Protein AF-A0A1F6U471-F1 (afdb_monomer)

Secondary structure (DSSP, 8-state):
-------HHHHHHHHHHHS-TT--HHHHHHHHHHHHHHHHHHHHHHTT-PPPHHHHHHHHHHTT---

Foldseek 3Di:
DDPDPQDPVNVVVVLVVPDDPPDDPVNVVVVVVVVVVVVVVVVCVVVVVDDDPVRVVVVCVVVPPDD

pLDDT: mean 88.5, std 14.48, range [35.06, 97.88]

Solvent-accessible surface area (backbone atoms only — not comparable to full-atom values): 4202 Å² total; per-residue (Å²): 131,87,77,70,78,81,44,72,68,55,55,51,51,55,50,62,75,68,54,59,97,83,63,50,72,66,56,54,53,50,52,54,51,49,52,52,51,50,54,54,48,50,59,29,53,77,70,67,63,67,79,52,73,67,56,50,53,51,54,40,59,74,71,69,56,83,126

Structure (mmCIF, N/CA/C/O backbone):
data_AF-A0A1F6U471-F1
#
_entry.id   AF-A0A1F6U471-F1
#
loop_
_atom_site.group_PDB
_atom_site.id
_atom_site.type_symbol
_atom_site.label_atom_id
_atom_site.label_alt_id
_atom_site.label_comp_id
_atom_site.label_asym_id
_atom_site.label_entity_id
_atom_site.label_seq_id
_atom_site.pdbx_PDB_ins_code
_atom_site.Cartn_x
_atom_site.Cartn_y
_atom_site.Cartn_z
_atom_site.occupancy
_atom_site.B_iso_or_equiv
_atom_site.auth_seq_id
_atom_site.auth_comp_id
_atom_site.auth_asym_id
_atom_site.auth_atom_id
_atom_site.pdbx_PDB_model_num
ATOM 1 N N . MET A 1 1 ? -19.411 9.760 -18.774 1.00 35.06 1 MET A N 1
ATOM 2 C CA . MET A 1 1 ? -19.354 10.262 -17.385 1.00 35.06 1 MET A CA 1
ATOM 3 C C . MET A 1 1 ? -17.910 10.607 -17.102 1.00 35.06 1 MET A C 1
ATOM 5 O O . MET A 1 1 ? -17.075 9.720 -17.197 1.00 35.06 1 MET A O 1
ATOM 9 N N . SER A 1 2 ? -17.604 11.881 -16.876 1.00 38.88 2 SER A N 1
ATOM 10 C CA . SER A 1 2 ? -16.244 12.320 -16.563 1.00 38.88 2 SER A CA 1
ATO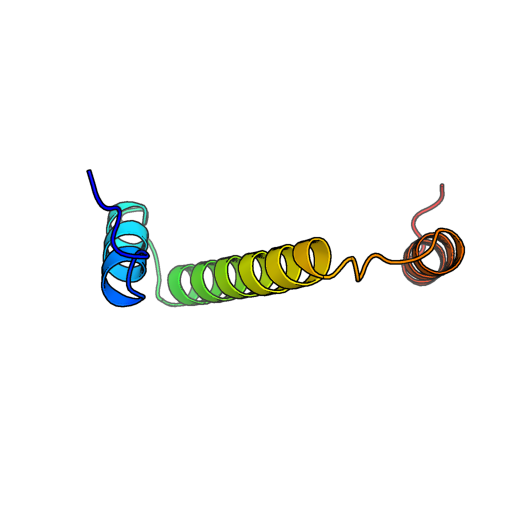M 11 C C . SER A 1 2 ? -15.901 11.859 -15.150 1.00 38.88 2 SER A C 1
ATOM 13 O O . SER A 1 2 ? -16.441 12.388 -14.183 1.00 38.88 2 SER A O 1
ATOM 15 N N . THR A 1 3 ? -15.056 10.842 -15.027 1.00 44.50 3 THR A N 1
ATOM 16 C CA . THR A 1 3 ? -14.431 10.476 -13.757 1.00 44.50 3 THR A CA 1
ATOM 17 C C . THR A 1 3 ? -13.465 11.598 -13.402 1.00 44.50 3 THR A C 1
ATOM 19 O O . THR A 1 3 ? -12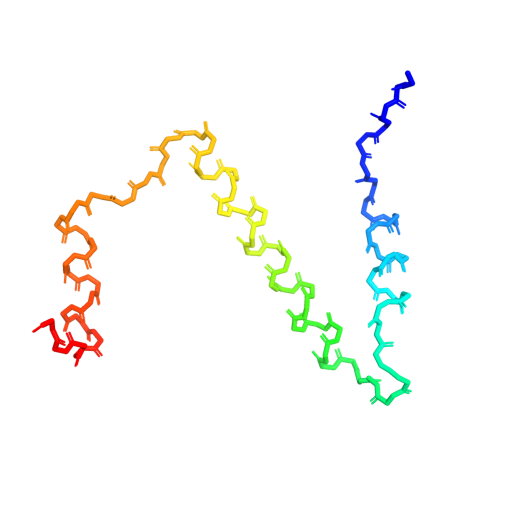.401 11.721 -14.011 1.00 44.50 3 THR A O 1
ATOM 22 N N . ASN A 1 4 ? -13.853 12.467 -12.468 1.00 55.97 4 ASN A N 1
ATOM 23 C CA . ASN A 1 4 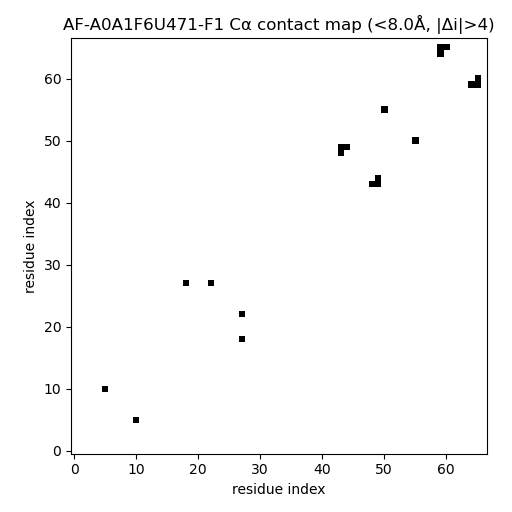? -12.859 13.286 -11.785 1.00 55.97 4 ASN A CA 1
ATOM 24 C C . ASN A 1 4 ? -11.821 12.326 -11.185 1.00 55.97 4 ASN A C 1
ATOM 26 O O . ASN A 1 4 ? -12.228 11.301 -10.639 1.00 55.97 4 ASN A O 1
ATOM 30 N N . PRO A 1 5 ? -10.513 12.607 -11.299 1.00 61.06 5 PRO A N 1
ATOM 31 C CA . PRO A 1 5 ? -9.513 11.796 -10.621 1.00 61.06 5 PRO A CA 1
ATOM 32 C C . PRO A 1 5 ? -9.855 11.773 -9.129 1.00 61.06 5 PRO A C 1
ATOM 34 O O . PRO A 1 5 ? -10.036 12.842 -8.536 1.00 61.06 5 PRO A O 1
ATOM 37 N N . ASP A 1 6 ? -9.995 10.575 -8.551 1.00 74.94 6 ASP A N 1
ATOM 38 C CA . ASP A 1 6 ? -10.396 10.420 -7.152 1.00 74.94 6 ASP A CA 1
ATOM 39 C C . ASP A 1 6 ? -9.467 11.248 -6.272 1.00 74.94 6 ASP A C 1
ATOM 41 O O . ASP A 1 6 ? -8.254 11.023 -6.205 1.00 74.94 6 ASP A O 1
ATOM 45 N N . THR A 1 7 ? -10.038 12.263 -5.632 1.00 88.81 7 THR A N 1
ATOM 46 C CA . THR A 1 7 ? -9.257 13.153 -4.779 1.00 88.81 7 THR A CA 1
ATOM 47 C C . THR A 1 7 ? -8.753 12.382 -3.561 1.00 88.81 7 THR A C 1
ATOM 49 O O . THR A 1 7 ? -9.397 11.435 -3.108 1.00 88.81 7 THR A O 1
ATOM 52 N N . LEU A 1 8 ? -7.652 12.834 -2.951 1.00 89.62 8 LEU A N 1
ATOM 53 C CA . LEU A 1 8 ? -7.158 12.248 -1.696 1.00 89.62 8 LEU A CA 1
ATOM 54 C C . LEU A 1 8 ? -8.260 12.167 -0.624 1.00 89.62 8 LEU A C 1
ATOM 56 O O . LEU A 1 8 ? -8.339 11.193 0.113 1.00 89.62 8 LEU A O 1
ATOM 60 N N . ARG A 1 9 ? -9.148 13.167 -0.572 1.00 91.50 9 ARG A N 1
ATOM 61 C CA . ARG A 1 9 ? -10.299 13.180 0.338 1.00 91.50 9 ARG A CA 1
ATOM 62 C C . ARG A 1 9 ? -11.227 11.989 0.103 1.00 91.50 9 ARG A C 1
ATOM 64 O O . ARG A 1 9 ? -11.642 11.356 1.062 1.00 91.50 9 ARG A O 1
ATOM 71 N N . GLN A 1 10 ? -11.553 11.699 -1.152 1.00 93.19 10 GLN A N 1
ATOM 72 C CA . GLN A 1 10 ? -12.450 10.599 -1.499 1.00 93.19 10 GLN A CA 1
ATOM 73 C C . GLN A 1 10 ? -11.819 9.246 -1.155 1.00 93.19 10 GLN A C 1
ATOM 75 O O . GLN A 1 10 ? -12.455 8.431 -0.499 1.00 93.19 10 GLN A O 1
ATOM 80 N N . ARG A 1 11 ? -10.525 9.075 -1.453 1.00 89.75 11 ARG A N 1
ATOM 81 C CA . ARG A 1 11 ? -9.766 7.873 -1.073 1.00 89.75 11 ARG A CA 1
ATOM 82 C C . ARG A 1 11 ? -9.684 7.667 0.441 1.00 89.75 11 ARG A C 1
ATOM 84 O O . ARG A 1 11 ? -9.666 6.530 0.900 1.00 89.75 11 ARG A O 1
ATOM 91 N N . LEU A 1 12 ? -9.623 8.752 1.218 1.00 92.50 12 LEU A N 1
ATOM 92 C CA . LEU A 1 12 ? -9.666 8.685 2.683 1.00 92.50 12 LEU A CA 1
ATOM 93 C C . LEU A 1 12 ? -11.047 8.276 3.204 1.00 92.50 12 LEU A C 1
ATOM 95 O O . LEU A 1 12 ? -11.114 7.530 4.175 1.00 92.50 12 LEU A O 1
ATOM 99 N N . HIS A 1 13 ? -12.131 8.731 2.569 1.00 94.25 13 HIS A N 1
ATOM 100 C CA . HIS A 1 13 ? -13.476 8.257 2.906 1.00 94.25 13 HIS A CA 1
ATOM 101 C C . HIS A 1 13 ? -13.627 6.763 2.608 1.00 94.25 13 HIS A C 1
ATOM 103 O O . HIS A 1 13 ? -14.035 6.016 3.486 1.00 94.25 13 HIS A O 1
ATOM 109 N N . GLU A 1 14 ? -13.189 6.312 1.432 1.00 92.50 14 GLU A N 1
ATOM 110 C CA . GLU A 1 14 ? -13.207 4.889 1.065 1.00 92.50 14 GLU A CA 1
ATOM 111 C C . GLU A 1 14 ? -12.361 4.030 2.010 1.00 92.50 14 GLU A C 1
ATOM 113 O O . GLU A 1 14 ? -12.767 2.929 2.369 1.00 92.50 14 GLU A O 1
ATOM 118 N N . LEU A 1 15 ? -11.192 4.529 2.433 1.00 92.25 15 LEU A N 1
ATOM 119 C CA . LEU A 1 15 ? -10.391 3.875 3.465 1.00 92.25 15 LEU A CA 1
ATOM 120 C C . LEU A 1 15 ? -11.195 3.731 4.759 1.00 92.25 15 LEU A C 1
ATOM 122 O O . LEU A 1 15 ? -11.299 2.628 5.278 1.00 92.25 15 LEU A O 1
ATOM 126 N N . ALA A 1 16 ? -11.778 4.823 5.258 1.00 94.00 16 ALA A N 1
ATOM 127 C CA . ALA A 1 16 ? -12.548 4.808 6.497 1.00 94.00 16 ALA A CA 1
ATOM 128 C C . ALA A 1 16 ? -13.730 3.823 6.446 1.00 94.00 16 ALA A C 1
A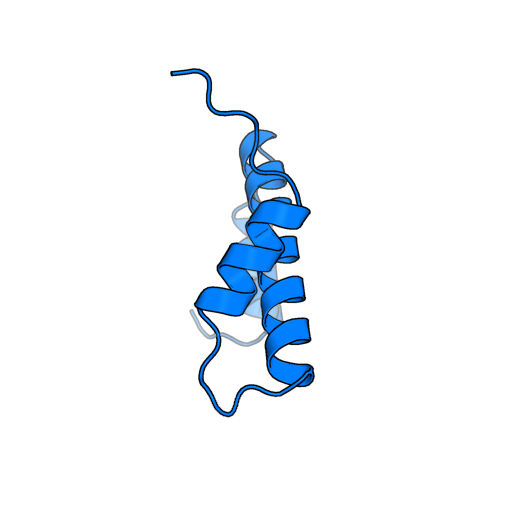TOM 130 O O . ALA A 1 16 ? -13.961 3.114 7.421 1.00 94.00 16 ALA A O 1
ATOM 131 N N . ASP A 1 17 ? -14.421 3.733 5.307 1.00 95.88 17 ASP A N 1
ATOM 132 C CA . ASP A 1 17 ? -15.561 2.827 5.106 1.00 95.88 17 ASP A CA 1
ATOM 133 C C . ASP A 1 17 ? -15.165 1.336 5.101 1.00 95.88 17 ASP A C 1
ATOM 135 O O . ASP A 1 17 ? -16.008 0.468 5.329 1.00 95.88 17 ASP A O 1
ATOM 139 N N . GLN A 1 18 ? -13.893 1.024 4.832 1.00 94.31 18 GLN A N 1
ATOM 140 C CA . GLN A 1 18 ? -13.363 -0.344 4.763 1.00 94.31 18 GLN A CA 1
ATOM 141 C C . GLN A 1 18 ? -12.727 -0.823 6.074 1.00 94.31 18 GLN A C 1
ATOM 143 O O . GLN A 1 18 ? -12.391 -2.004 6.187 1.00 94.31 18 GLN A O 1
ATOM 148 N N . LEU A 1 19 ? -12.537 0.067 7.051 1.00 94.88 19 LEU A N 1
ATOM 149 C CA . LEU A 1 19 ? -11.905 -0.293 8.316 1.00 94.88 19 LEU A CA 1
ATOM 150 C C . LEU A 1 19 ? -12.816 -1.208 9.148 1.00 94.88 19 LEU A C 1
ATOM 152 O O . LEU A 1 19 ? -14.025 -0.969 9.236 1.00 94.88 19 LEU A O 1
ATOM 156 N N . PRO A 1 20 ? -12.257 -2.237 9.810 1.00 95.81 20 PRO A N 1
ATOM 157 C CA . PRO A 1 20 ? -13.003 -2.999 10.797 1.00 95.81 20 PRO A CA 1
ATOM 158 C C . PRO A 1 20 ? -13.359 -2.118 12.007 1.00 95.81 20 PRO A C 1
ATOM 160 O O . PRO A 1 20 ? -12.707 -1.114 12.290 1.00 95.81 20 PRO A O 1
ATOM 163 N N . ALA A 1 21 ? -14.414 -2.489 12.738 1.00 96.06 21 ALA A N 1
ATOM 164 C CA . ALA A 1 21 ? -14.939 -1.679 13.844 1.00 96.06 21 ALA A CA 1
ATOM 165 C C . ALA A 1 21 ? -13.950 -1.499 15.013 1.00 96.06 21 ALA A C 1
ATOM 167 O O . ALA A 1 21 ? -14.083 -0.557 15.791 1.00 96.06 21 ALA A O 1
ATOM 168 N N . ASP A 1 22 ? -12.984 -2.405 15.146 1.00 97.00 22 ASP A N 1
ATOM 169 C CA . ASP A 1 22 ? -11.910 -2.392 16.137 1.00 97.00 22 ASP A CA 1
ATOM 170 C C . ASP A 1 22 ? -10.579 -1.854 15.585 1.00 97.00 22 ASP A C 1
ATOM 172 O O . ASP A 1 22 ? -9.564 -1.932 16.278 1.00 97.00 22 ASP A O 1
ATOM 176 N N . ALA A 1 23 ? -10.579 -1.279 14.375 1.00 97.38 23 ALA A N 1
ATOM 177 C CA . ALA A 1 23 ? -9.389 -0.690 13.776 1.00 97.38 23 ALA A CA 1
ATOM 178 C C . ALA A 1 23 ? -8.770 0.387 14.672 1.00 97.38 23 ALA A C 1
ATOM 180 O O . ALA A 1 23 ? -9.444 1.244 15.253 1.00 97.38 23 ALA A O 1
ATOM 181 N N . THR A 1 24 ? -7.448 0.375 14.716 1.00 97.88 24 THR A N 1
ATOM 182 C CA . THR A 1 24 ? -6.627 1.328 15.445 1.00 97.88 24 THR A CA 1
ATOM 183 C C . THR A 1 24 ? -6.004 2.350 14.497 1.00 97.88 24 THR A C 1
ATOM 185 O O . THR A 1 24 ? -6.043 2.231 13.272 1.00 97.88 24 THR A O 1
ATOM 188 N N . TRP A 1 25 ? -5.374 3.378 15.068 1.00 97.44 25 TRP A N 1
ATOM 189 C CA . TRP A 1 25 ? -4.587 4.321 14.275 1.00 97.44 25 TRP A CA 1
ATOM 190 C C . TRP A 1 25 ? -3.396 3.664 13.574 1.00 97.44 25 TRP A C 1
ATOM 192 O O . TRP A 1 25 ? -3.002 4.140 12.509 1.00 97.44 25 TRP A O 1
ATOM 202 N N . ASP A 1 26 ? -2.847 2.584 14.132 1.00 97.88 26 ASP A N 1
ATOM 203 C CA . ASP A 1 26 ? -1.739 1.864 13.507 1.00 97.88 26 ASP A CA 1
ATOM 204 C C . ASP A 1 26 ? -2.194 1.189 12.205 1.00 97.88 26 ASP A C 1
AT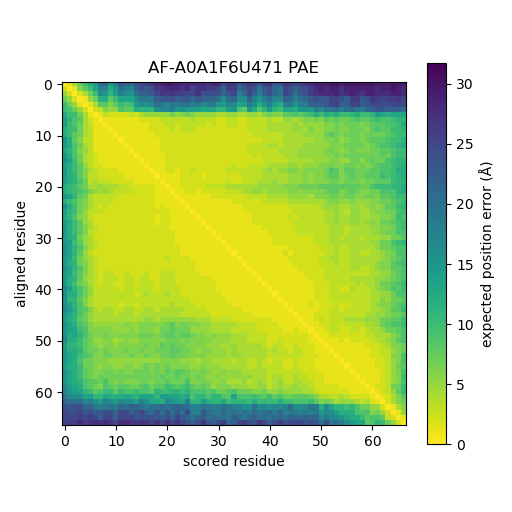OM 206 O O . ASP A 1 26 ? -1.508 1.330 11.192 1.00 97.88 26 ASP A O 1
ATOM 210 N N . ASP A 1 27 ? -3.394 0.598 12.185 1.00 95.94 27 ASP A N 1
ATOM 211 C CA . ASP A 1 27 ? -3.985 -0.016 10.986 1.00 95.94 27 ASP A CA 1
ATOM 212 C C . ASP A 1 27 ? -4.206 1.020 9.872 1.00 95.94 27 ASP A C 1
ATOM 214 O O . ASP A 1 27 ? -3.872 0.798 8.706 1.00 95.94 27 ASP A O 1
ATOM 218 N N . VAL A 1 28 ? -4.705 2.209 10.234 1.00 95.88 28 VAL A N 1
ATOM 219 C CA . VAL A 1 28 ? -4.907 3.316 9.283 1.00 95.88 28 VAL A CA 1
ATOM 220 C C . VAL A 1 28 ? -3.578 3.768 8.677 1.00 95.88 28 VAL A C 1
ATOM 222 O O . VAL A 1 28 ? -3.485 4.023 7.474 1.00 95.88 28 VAL A O 1
ATOM 225 N N . ILE A 1 29 ? -2.542 3.900 9.508 1.00 96.19 29 ILE A N 1
ATOM 226 C CA . ILE A 1 29 ? -1.213 4.329 9.067 1.00 96.19 29 ILE A CA 1
ATOM 227 C C . ILE A 1 29 ? -0.573 3.266 8.169 1.00 96.19 29 ILE A C 1
ATOM 229 O O . ILE A 1 29 ? 0.056 3.624 7.168 1.00 96.19 29 ILE A O 1
ATOM 233 N N . GLU A 1 30 ? -0.704 1.985 8.514 1.00 96.12 30 GLU A N 1
ATOM 234 C CA . GLU A 1 30 ? -0.214 0.873 7.701 1.00 96.12 30 GLU A CA 1
ATOM 235 C C . GLU A 1 30 ? -0.866 0.874 6.317 1.00 96.12 30 GLU A C 1
ATOM 237 O O . GLU A 1 30 ? -0.160 0.935 5.307 1.00 96.12 30 GLU A O 1
ATOM 242 N N . GLU A 1 31 ? -2.193 0.930 6.262 1.00 95.38 31 GLU A N 1
ATOM 243 C CA . GLU A 1 31 ? -2.940 0.922 5.005 1.00 95.38 31 GLU A CA 1
ATOM 244 C C . GLU A 1 31 ? -2.626 2.161 4.146 1.00 95.38 31 GLU A C 1
ATOM 246 O O . GLU A 1 31 ? -2.401 2.063 2.936 1.00 95.38 31 GLU A O 1
ATOM 251 N N . ALA A 1 32 ? -2.493 3.342 4.758 1.00 93.94 32 ALA A N 1
ATOM 252 C CA . ALA A 1 32 ? -2.078 4.549 4.042 1.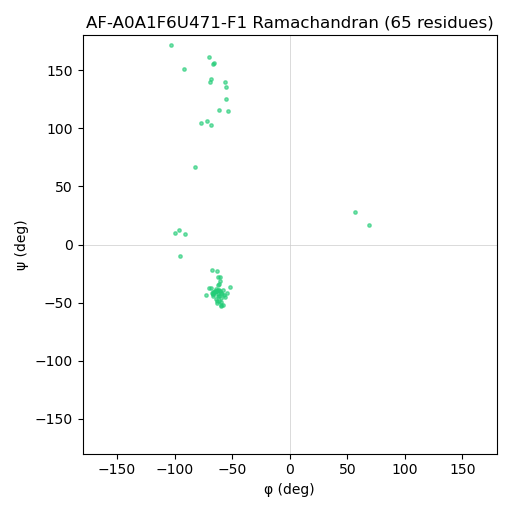00 93.94 32 ALA A CA 1
ATOM 253 C C . ALA A 1 32 ? -0.658 4.424 3.452 1.00 93.94 32 ALA A C 1
ATOM 255 O O . ALA A 1 32 ? -0.402 4.874 2.328 1.00 93.94 32 ALA A O 1
ATOM 256 N N . ARG A 1 33 ? 0.282 3.805 4.184 1.00 96.06 33 ARG A N 1
ATOM 257 C CA . ARG A 1 33 ? 1.641 3.527 3.683 1.00 96.06 33 ARG A CA 1
ATOM 258 C C . ARG A 1 33 ? 1.615 2.514 2.544 1.00 96.06 33 ARG A C 1
ATOM 260 O O . ARG A 1 33 ? 2.316 2.727 1.553 1.00 96.06 33 ARG A O 1
ATOM 267 N N . PHE A 1 34 ? 0.808 1.464 2.667 1.00 95.75 34 PHE A N 1
ATOM 268 C CA .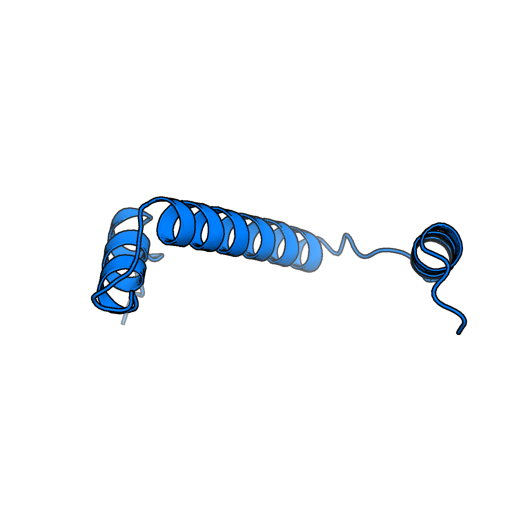 PHE A 1 34 ? 0.629 0.452 1.633 1.00 95.75 34 PHE A CA 1
ATOM 269 C C . PHE A 1 34 ? 0.108 1.074 0.332 1.00 95.75 34 PHE A C 1
ATOM 271 O O . PHE A 1 34 ? 0.766 0.956 -0.704 1.00 95.75 34 PHE A O 1
ATOM 278 N N . ARG A 1 35 ? -0.990 1.842 0.384 1.00 93.81 35 ARG A N 1
ATOM 279 C CA . ARG A 1 35 ? -1.551 2.533 -0.794 1.00 93.81 35 ARG A CA 1
ATOM 280 C C . ARG A 1 35 ? -0.529 3.444 -1.470 1.00 93.81 35 ARG A C 1
ATOM 282 O O . ARG A 1 35 ? -0.351 3.376 -2.684 1.00 93.81 35 ARG A O 1
ATOM 289 N N . LYS A 1 36 ? 0.216 4.234 -0.689 1.00 94.69 36 LYS A N 1
ATOM 290 C CA . LYS A 1 36 ? 1.292 5.089 -1.214 1.00 94.69 36 LYS A CA 1
ATOM 291 C C . LYS A 1 36 ? 2.379 4.281 -1.935 1.00 94.69 36 LYS A C 1
ATOM 293 O O . LYS A 1 36 ? 2.875 4.717 -2.974 1.00 94.69 36 LYS A O 1
ATOM 298 N N . ALA A 1 37 ? 2.778 3.132 -1.389 1.00 96.62 37 ALA A N 1
ATOM 299 C CA . ALA A 1 37 ? 3.773 2.264 -2.017 1.00 96.62 37 ALA A CA 1
ATOM 300 C C . ALA A 1 37 ? 3.257 1.671 -3.339 1.00 96.62 37 ALA A C 1
ATOM 302 O O . ALA A 1 37 ? 3.994 1.660 -4.326 1.00 96.62 37 ALA A O 1
ATOM 303 N N . VAL A 1 38 ? 1.986 1.254 -3.385 1.00 94.94 38 VAL A N 1
ATOM 304 C CA . VAL A 1 38 ? 1.330 0.768 -4.609 1.00 94.94 38 VAL A CA 1
ATOM 305 C C . VAL A 1 38 ? 1.285 1.859 -5.676 1.00 94.94 38 VAL A C 1
ATOM 307 O O . VAL A 1 38 ? 1.716 1.621 -6.800 1.00 94.94 38 VAL A O 1
ATOM 310 N N . GLU A 1 39 ? 0.845 3.072 -5.334 1.00 93.75 39 GLU A N 1
ATOM 311 C CA . GLU A 1 39 ? 0.809 4.208 -6.266 1.00 93.75 39 GLU A CA 1
ATOM 312 C C . GLU A 1 39 ? 2.199 4.535 -6.830 1.00 93.75 39 GLU A C 1
ATOM 314 O O . GLU A 1 39 ? 2.357 4.748 -8.034 1.00 93.75 39 GLU A O 1
ATOM 319 N N . ALA A 1 40 ? 3.23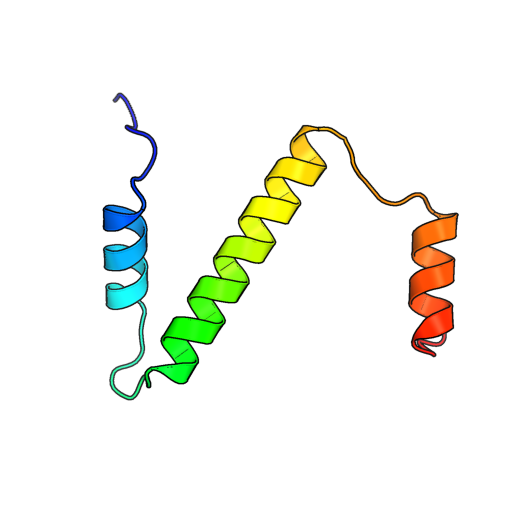0 4.524 -5.979 1.00 95.19 40 ALA A N 1
ATOM 320 C CA . ALA A 1 40 ? 4.608 4.729 -6.412 1.00 95.19 40 ALA A CA 1
ATOM 321 C C . ALA A 1 40 ? 5.099 3.616 -7.357 1.00 95.19 40 ALA A C 1
ATOM 323 O O . ALA A 1 40 ? 5.811 3.908 -8.323 1.00 95.19 40 ALA A O 1
ATOM 324 N N . GLY A 1 41 ? 4.711 2.364 -7.090 1.00 95.06 41 GLY A N 1
ATOM 325 C CA . GLY A 1 41 ? 5.007 1.206 -7.933 1.00 95.06 41 GLY A CA 1
ATOM 326 C C . GLY A 1 41 ? 4.306 1.266 -9.289 1.00 95.06 41 GLY A C 1
ATOM 327 O O . GLY A 1 41 ? 4.954 1.067 -10.313 1.00 95.06 41 GLY A O 1
ATOM 328 N N . LEU A 1 42 ? 3.020 1.627 -9.319 1.00 96.00 42 LEU A N 1
ATOM 329 C CA . LEU A 1 42 ? 2.262 1.836 -10.557 1.00 96.00 42 LEU A CA 1
ATOM 330 C C . LEU A 1 42 ? 2.898 2.935 -11.409 1.00 96.00 42 LEU A C 1
ATOM 332 O O . LEU A 1 42 ? 3.235 2.701 -12.564 1.00 96.00 42 LEU A O 1
ATOM 336 N N . ALA A 1 43 ? 3.201 4.087 -10.806 1.00 95.50 43 ALA A N 1
ATOM 337 C CA . ALA A 1 43 ? 3.888 5.164 -11.508 1.00 95.50 43 ALA A CA 1
ATOM 338 C C . ALA A 1 43 ? 5.276 4.740 -12.028 1.00 95.50 43 ALA A C 1
ATOM 340 O O . ALA A 1 43 ? 5.781 5.337 -12.981 1.00 95.50 43 ALA A O 1
ATOM 341 N N . ALA A 1 44 ? 5.943 3.776 -11.376 1.00 95.88 44 ALA A N 1
ATOM 342 C CA . ALA A 1 44 ? 7.208 3.197 -11.838 1.00 95.88 44 ALA A CA 1
ATOM 343 C C . ALA A 1 44 ? 7.021 2.277 -13.039 1.00 95.88 44 ALA A C 1
ATOM 345 O O . ALA A 1 44 ? 7.762 2.400 -14.015 1.00 95.88 44 ALA A O 1
ATOM 346 N N . ALA A 1 45 ? 6.001 1.428 -12.998 1.00 94.88 45 ALA A N 1
ATOM 347 C CA . ALA A 1 45 ? 5.633 0.571 -14.111 1.00 94.88 45 ALA A CA 1
ATOM 348 C C . ALA A 1 45 ? 5.231 1.388 -15.349 1.00 94.88 45 ALA A C 1
ATOM 350 O O . ALA A 1 45 ? 5.729 1.119 -16.440 1.00 94.88 45 ALA A O 1
ATOM 351 N N . ASP A 1 46 ? 4.427 2.442 -15.173 1.00 96.56 46 ASP A N 1
ATOM 352 C CA . ASP A 1 46 ? 3.958 3.307 -16.266 1.00 96.56 46 ASP A CA 1
ATOM 353 C C . ASP A 1 46 ? 5.109 3.992 -17.019 1.00 96.56 46 ASP A C 1
ATOM 355 O O . ASP A 1 46 ? 5.032 4.212 -18.227 1.00 96.56 46 ASP A O 1
ATOM 359 N N . ARG A 1 47 ? 6.213 4.298 -16.322 1.00 97.06 47 ARG A N 1
ATOM 360 C CA . ARG A 1 47 ? 7.438 4.860 -16.922 1.00 97.06 47 ARG A CA 1
ATOM 361 C C . ARG A 1 47 ? 8.458 3.800 -17.357 1.00 97.06 47 ARG A C 1
ATOM 363 O O . ARG A 1 47 ? 9.589 4.154 -17.677 1.00 97.06 47 ARG A O 1
ATOM 370 N N . GLY A 1 48 ? 8.094 2.517 -17.328 1.00 95.94 48 GLY A N 1
ATOM 371 C CA . GLY A 1 48 ? 8.964 1.401 -17.708 1.00 95.94 48 GLY A CA 1
ATOM 372 C C . GLY A 1 48 ? 10.132 1.143 -16.750 1.00 95.94 48 GLY A C 1
ATOM 373 O O . GLY A 1 48 ? 11.089 0.469 -17.123 1.00 95.94 48 GLY A O 1
ATOM 374 N N . ALA A 1 49 ? 10.082 1.675 -15.526 1.00 96.19 49 ALA A N 1
ATOM 375 C CA . ALA A 1 49 ? 11.128 1.515 -14.518 1.00 96.19 49 ALA A CA 1
ATOM 376 C C . ALA A 1 49 ? 10.984 0.173 -13.783 1.00 96.19 49 ALA A C 1
ATOM 378 O O . ALA A 1 49 ? 10.676 0.128 -12.591 1.00 96.19 49 ALA A O 1
ATOM 379 N N . PHE A 1 50 ? 11.194 -0.918 -14.515 1.00 93.69 50 PHE A N 1
ATOM 380 C CA . PHE A 1 50 ? 11.249 -2.271 -13.971 1.00 93.69 50 PHE A CA 1
ATOM 381 C C . PHE A 1 50 ? 12.683 -2.657 -13.612 1.00 93.69 50 PHE A C 1
ATOM 383 O O . PHE A 1 50 ? 13.634 -2.195 -14.242 1.00 93.69 50 PHE A O 1
ATOM 390 N N . ALA A 1 51 ? 12.825 -3.535 -12.622 1.00 93.06 51 ALA A N 1
ATOM 391 C CA . ALA A 1 51 ? 14.099 -4.186 -12.357 1.00 93.06 51 ALA A CA 1
ATOM 392 C C . ALA A 1 51 ? 14.449 -5.145 -13.504 1.00 93.06 51 ALA A C 1
ATOM 394 O O . ALA A 1 51 ? 13.588 -5.841 -14.046 1.00 93.06 51 ALA A O 1
ATOM 395 N N . THR A 1 52 ? 15.727 -5.198 -13.845 1.00 95.50 52 THR A N 1
ATOM 396 C CA . THR A 1 52 ? 16.302 -6.207 -14.731 1.00 95.50 52 THR A CA 1
ATOM 397 C C . THR A 1 52 ? 16.326 -7.578 -14.055 1.00 95.50 52 THR A C 1
ATOM 399 O O . THR A 1 52 ? 16.263 -7.698 -12.830 1.00 95.50 52 THR A O 1
ATOM 402 N N . GLU A 1 53 ? 16.464 -8.638 -14.851 1.00 94.88 53 GLU A N 1
ATOM 403 C CA . GLU A 1 53 ? 16.582 -10.005 -14.335 1.00 94.88 53 GLU A CA 1
ATOM 404 C C . GLU A 1 53 ? 17.726 -10.148 -13.311 1.00 94.88 53 GLU A C 1
ATOM 406 O O . GLU A 1 53 ? 17.550 -10.780 -12.267 1.00 94.88 53 GLU A O 1
ATOM 411 N N . ASP A 1 54 ? 18.874 -9.519 -13.572 1.00 95.25 54 ASP A N 1
ATOM 412 C CA . ASP A 1 54 ? 20.043 -9.576 -12.689 1.00 95.25 54 ASP A CA 1
ATOM 413 C C . ASP A 1 54 ? 19.813 -8.838 -11.363 1.00 95.25 54 ASP A C 1
ATOM 415 O O . ASP A 1 54 ? 20.230 -9.317 -10.302 1.00 95.25 54 ASP A O 1
ATOM 419 N N . GLU A 1 55 ? 19.104 -7.706 -11.388 1.00 94.38 55 GLU A N 1
ATOM 420 C CA . GLU A 1 55 ? 18.707 -6.983 -10.174 1.00 94.38 55 GLU A CA 1
ATOM 421 C C . GLU A 1 55 ? 17.731 -7.807 -9.330 1.00 94.38 55 GLU A C 1
ATOM 423 O O . GLU A 1 55 ? 17.887 -7.879 -8.107 1.00 94.38 55 GLU A O 1
ATOM 428 N N . VAL A 1 56 ? 16.775 -8.492 -9.968 1.00 92.69 56 VAL A N 1
ATOM 429 C CA . VAL A 1 56 ? 15.844 -9.395 -9.276 1.00 92.69 56 VAL A CA 1
ATOM 430 C C . VAL A 1 56 ? 16.605 -10.555 -8.630 1.00 92.69 56 VAL A C 1
ATOM 432 O O . VAL A 1 56 ? 16.462 -10.784 -7.428 1.00 92.69 56 VAL A O 1
ATOM 435 N N . LYS A 1 57 ? 17.476 -11.252 -9.373 1.00 92.25 57 LYS A N 1
ATOM 436 C CA . LYS A 1 57 ? 18.307 -12.345 -8.826 1.00 92.25 57 LYS A CA 1
ATOM 437 C C . LYS A 1 57 ? 19.161 -11.880 -7.647 1.00 92.25 57 LYS A C 1
ATOM 439 O O . LYS A 1 57 ? 19.219 -12.557 -6.621 1.00 92.25 57 LYS A O 1
ATOM 444 N N . SER A 1 58 ? 19.779 -10.706 -7.769 1.00 92.56 58 SER A N 1
ATOM 445 C CA . SER A 1 58 ? 20.608 -10.117 -6.712 1.00 92.56 58 SER A CA 1
ATOM 446 C C . SER A 1 58 ? 19.796 -9.796 -5.455 1.00 92.56 58 SER A C 1
ATOM 448 O O . SER A 1 58 ? 20.256 -10.051 -4.339 1.00 92.56 58 SER A O 1
ATOM 450 N N . ALA A 1 59 ? 18.574 -9.279 -5.616 1.00 90.88 59 ALA A N 1
ATOM 451 C CA . ALA A 1 59 ? 17.678 -9.006 -4.499 1.00 90.88 59 ALA A CA 1
ATOM 452 C C . ALA A 1 59 ? 17.300 -10.295 -3.750 1.00 90.88 59 ALA A C 1
ATOM 454 O O . ALA A 1 59 ? 17.450 -10.353 -2.532 1.00 90.88 59 ALA A O 1
ATOM 455 N N . PHE A 1 60 ? 16.886 -11.350 -4.455 1.00 89.06 60 PHE A N 1
ATOM 456 C CA . PHE A 1 60 ? 16.519 -12.625 -3.824 1.00 89.06 60 PHE A CA 1
ATOM 457 C C . PHE A 1 60 ? 17.714 -13.316 -3.147 1.00 89.06 60 PHE A C 1
ATOM 459 O O . PHE A 1 60 ? 17.580 -13.812 -2.025 1.00 89.06 60 PHE A O 1
ATOM 466 N N . ALA A 1 61 ? 18.899 -13.276 -3.769 1.00 90.25 61 ALA A N 1
ATOM 467 C CA . ALA A 1 61 ? 20.129 -13.808 -3.182 1.00 90.25 61 ALA A CA 1
ATOM 468 C C . ALA A 1 61 ? 20.508 -13.094 -1.873 1.00 90.25 61 ALA A C 1
ATOM 470 O O . ALA A 1 61 ? 20.924 -13.740 -0.910 1.00 90.25 61 ALA A O 1
ATOM 471 N N . ARG A 1 62 ? 20.313 -11.769 -1.802 1.00 87.50 62 ARG A N 1
ATOM 472 C CA . ARG A 1 62 ? 20.576 -10.968 -0.594 1.00 87.50 62 ARG A CA 1
ATOM 473 C C . ARG A 1 62 ? 19.707 -11.384 0.594 1.00 87.50 62 ARG A C 1
ATOM 475 O O . ARG A 1 62 ? 20.177 -11.328 1.728 1.00 87.50 62 ARG A O 1
ATOM 482 N N . TRP A 1 63 ? 18.466 -11.792 0.344 1.00 82.25 63 TRP A N 1
ATOM 483 C CA . TRP A 1 63 ? 17.509 -12.178 1.386 1.00 82.25 63 TRP A CA 1
ATOM 484 C C . TRP A 1 63 ? 17.452 -13.695 1.635 1.00 82.25 63 TRP A C 1
ATOM 486 O O . TRP A 1 63 ? 16.565 -14.161 2.342 1.00 82.25 63 TRP A O 1
ATOM 496 N N . TYR A 1 64 ? 18.419 -14.462 1.109 1.00 68.31 64 TYR A N 1
ATOM 497 C CA . TYR A 1 64 ? 18.561 -15.909 1.334 1.00 68.31 64 TYR A CA 1
ATOM 498 C C . TYR A 1 64 ? 17.331 -16.751 0.950 1.00 68.31 64 TYR A C 1
ATOM 500 O O . TYR A 1 64 ? 17.115 -17.844 1.480 1.00 68.31 64 TYR A O 1
ATOM 508 N N . VAL A 1 65 ? 16.539 -16.289 -0.016 1.00 68.12 65 VAL A N 1
ATOM 509 C CA . VAL A 1 65 ? 15.470 -17.107 -0.593 1.00 68.12 65 VAL A CA 1
ATOM 510 C C . VAL A 1 65 ? 16.135 -18.096 -1.555 1.00 68.12 65 VAL A C 1
ATOM 512 O O . VAL A 1 65 ? 16.592 -17.698 -2.625 1.00 68.12 65 VAL A O 1
ATOM 515 N N . LYS A 1 66 ? 16.268 -19.374 -1.164 1.00 59.62 66 LYS A N 1
ATOM 516 C CA . LYS A 1 66 ? 16.724 -20.424 -2.092 1.00 59.62 66 LYS A CA 1
ATOM 517 C C . LYS A 1 66 ? 15.710 -20.524 -3.236 1.00 59.62 66 LYS A C 1
ATOM 519 O O . LYS A 1 66 ? 14.554 -20.851 -2.979 1.00 59.62 66 LYS A O 1
ATOM 524 N N . ALA A 1 67 ? 16.161 -20.204 -4.448 1.00 58.78 67 ALA A N 1
ATOM 5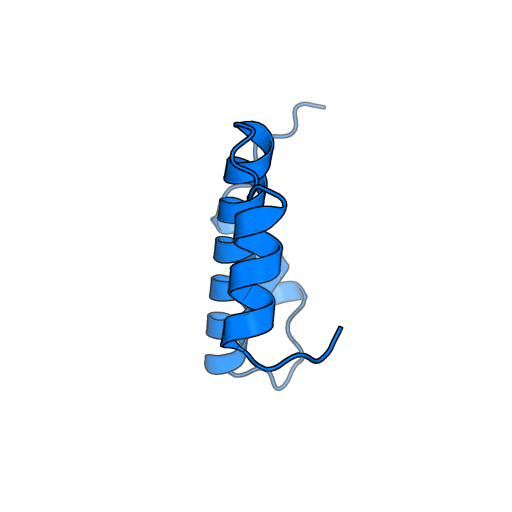25 C CA . ALA A 1 67 ? 15.457 -20.498 -5.692 1.00 58.78 67 ALA A CA 1
ATOM 526 C C . ALA A 1 67 ? 15.463 -22.006 -5.981 1.00 58.78 67 ALA A C 1
ATOM 528 O O . ALA A 1 67 ? 16.450 -22.674 -5.582 1.00 58.78 67 ALA A O 1
#

Organism: NCBI:txid1817766

Radius of gyration: 17.3 Å; Cα contacts (8 Å, |Δi|>4): 10; chains: 1; bounding box: 40×34×34 Å

Sequence (67 aa):
MSTNPDTLRQRLHELADQLPADATWDDVIEEARFRKAVEAGLAAADRGAFATEDEVKSAFARWYVKA

Mean predicted aligned error: 6.58 Å